Protein AF-A0A1T4RFJ2-F1 (afdb_monomer)

Secondary structure (DSSP, 8-state):
-EEEEETTTTEEEEE-TT-TTS-SS---SSS-BSS-BTTEEEEE-SSHHHHHHHHHHH-TT-EEEE-TT-

Radius of gyration: 10.74 Å; Cα contacts (8 Å, |Δi|>4): 131; chains: 1; bounding box: 20×26×27 Å

Mean predicted aligned error: 2.58 Å

Solvent-accessible surface area (backbone atoms only — not comparable to full-atom values): 3933 Å² total; per-residue (Å²): 63,39,29,38,38,33,52,87,78,41,32,27,38,40,34,51,81,83,34,84,84,62,64,87,75,75,52,44,95,42,30,26,66,78,46,78,37,80,52,11,20,35,35,84,31,90,48,68,69,54,42,52,50,51,43,39,74,78,37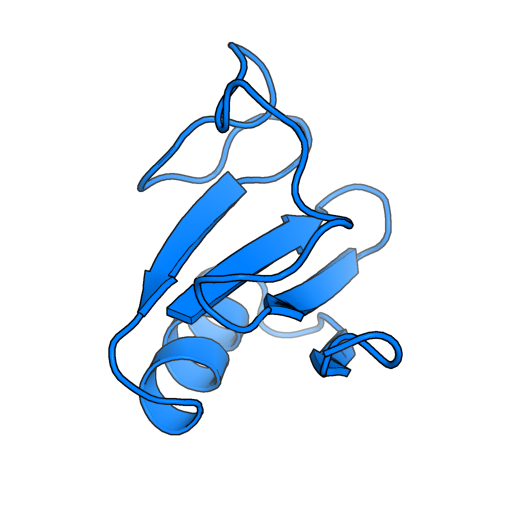,70,88,39,49,80,44,69,46,89,82,92

Organism: NCBI:txid1122188

Foldseek 3Di:
DKWWQFPVQLAIEDEDPPQPPQDPPAADQQAHEPDQHVGGYMYDDDDVVRSVVVSCVVRVPGHYYYPPRD

pLDDT: mean 94.24, std 3.61, range [80.44, 98.12]

Structure (mmCIF, N/CA/C/O backbone):
data_AF-A0A1T4RFJ2-F1
#
_entry.id   AF-A0A1T4RFJ2-F1
#
loop_
_atom_site.group_PDB
_atom_site.id
_atom_site.type_symbol
_atom_site.label_atom_id
_atom_site.label_alt_id
_atom_site.label_comp_id
_atom_site.label_asym_id
_atom_site.label_entity_id
_atom_site.label_seq_id
_atom_site.pdbx_PDB_ins_code
_atom_site.Cartn_x
_atom_site.Cartn_y
_atom_site.Cartn_z
_atom_site.occupancy
_atom_site.B_iso_or_equiv
_atom_site.auth_seq_id
_atom_site.auth_comp_id
_atom_site.auth_asym_id
_atom_site.auth_atom_id
_atom_site.pdbx_PDB_model_num
ATOM 1 N N . MET A 1 1 ? -5.012 -7.438 3.523 1.00 95.31 1 MET A N 1
ATOM 2 C CA . MET A 1 1 ? -3.745 -6.703 3.726 1.00 95.31 1 MET A CA 1
ATOM 3 C C . MET A 1 1 ? -3.832 -5.324 3.098 1.00 95.31 1 MET A C 1
ATOM 5 O O . MET A 1 1 ? -4.629 -5.112 2.183 1.00 95.31 1 MET A O 1
ATOM 9 N N . LEU A 1 2 ? -2.975 -4.400 3.539 1.00 97.00 2 LEU A N 1
ATOM 10 C CA . LEU A 1 2 ? -2.941 -3.031 3.033 1.00 97.00 2 LEU A CA 1
ATOM 11 C C . LEU A 1 2 ? -1.543 -2.663 2.525 1.00 97.00 2 LEU A C 1
ATOM 13 O O . LEU A 1 2 ? -0.558 -2.746 3.255 1.00 97.00 2 LEU A O 1
ATOM 17 N N . LEU A 1 3 ? -1.456 -2.249 1.266 1.00 97.62 3 LEU A N 1
ATOM 18 C CA . LEU A 1 3 ? -0.228 -1.780 0.636 1.00 97.62 3 LEU A CA 1
ATOM 19 C C . LEU A 1 3 ?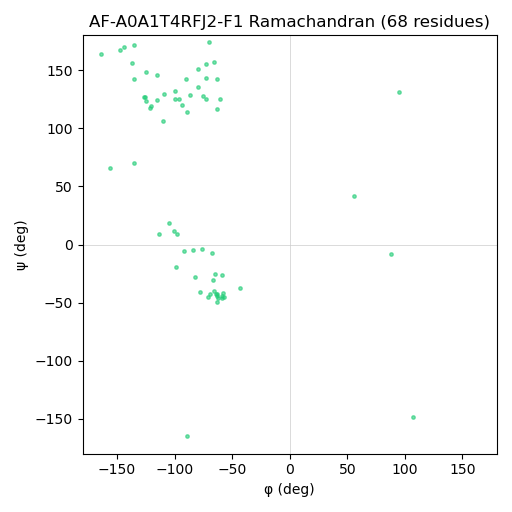 -0.163 -0.254 0.696 1.00 97.62 3 LEU A C 1
ATOM 21 O O . LEU A 1 3 ? -1.060 0.431 0.214 1.00 97.62 3 LEU A O 1
ATOM 25 N N . ASN A 1 4 ? 0.923 0.269 1.247 1.00 97.38 4 ASN A N 1
ATOM 26 C CA . ASN A 1 4 ? 1.293 1.671 1.158 1.00 97.38 4 ASN A CA 1
ATOM 27 C C . ASN A 1 4 ? 2.244 1.859 -0.023 1.00 97.38 4 ASN A C 1
ATOM 29 O O . ASN A 1 4 ? 3.325 1.287 0.006 1.00 97.38 4 ASN A O 1
ATOM 33 N N . ILE A 1 5 ? 1.904 2.677 -1.012 1.00 96.44 5 ILE A N 1
ATOM 34 C CA . ILE A 1 5 ? 2.883 3.192 -1.973 1.00 96.44 5 ILE A CA 1
ATOM 35 C C . ILE A 1 5 ? 3.271 4.603 -1.546 1.00 96.44 5 ILE A C 1
ATOM 37 O O . ILE A 1 5 ? 2.415 5.469 -1.368 1.00 96.44 5 ILE A O 1
ATOM 41 N N . ASP A 1 6 ? 4.566 4.840 -1.379 1.00 94.88 6 ASP A N 1
ATOM 42 C CA . ASP A 1 6 ? 5.166 6.122 -1.040 1.00 94.88 6 ASP A CA 1
ATOM 43 C C . ASP A 1 6 ? 5.955 6.668 -2.231 1.00 94.88 6 ASP A C 1
ATOM 45 O O . ASP A 1 6 ? 7.025 6.170 -2.593 1.00 94.88 6 ASP A O 1
ATOM 49 N N . ARG A 1 7 ? 5.394 7.692 -2.880 1.00 92.12 7 ARG A N 1
ATOM 50 C CA . ARG A 1 7 ? 5.986 8.266 -4.092 1.00 92.12 7 ARG A CA 1
ATOM 51 C C . ARG A 1 7 ? 7.277 9.049 -3.793 1.00 92.12 7 ARG A C 1
ATOM 53 O O . ARG A 1 7 ? 8.245 8.826 -4.522 1.00 92.12 7 ARG A O 1
ATOM 60 N N . PRO A 1 8 ? 7.348 9.917 -2.759 1.00 92.38 8 PRO A N 1
ATOM 61 C CA . PRO A 1 8 ? 8.589 10.608 -2.400 1.00 92.38 8 PRO A CA 1
ATOM 62 C C . PRO A 1 8 ? 9.746 9.665 -2.057 1.00 92.38 8 PRO A C 1
ATOM 64 O O . PRO A 1 8 ? 10.859 9.874 -2.536 1.00 92.38 8 PRO A O 1
ATOM 67 N N . LEU A 1 9 ? 9.485 8.615 -1.270 1.00 91.94 9 LEU A N 1
ATOM 68 C CA . LEU A 1 9 ? 10.508 7.644 -0.868 1.00 91.94 9 LEU A CA 1
ATOM 69 C C . LEU A 1 9 ? 10.751 6.548 -1.901 1.00 91.94 9 LEU A C 1
ATOM 71 O O . LEU A 1 9 ? 11.658 5.739 -1.724 1.00 91.94 9 LEU A O 1
ATOM 75 N N . ARG A 1 10 ? 9.969 6.525 -2.985 1.00 93.19 10 ARG A N 1
ATOM 76 C CA . ARG A 1 10 ? 10.084 5.534 -4.055 1.00 93.19 10 ARG A CA 1
ATOM 77 C C . ARG A 1 10 ? 9.986 4.100 -3.532 1.00 93.19 10 ARG A C 1
ATOM 79 O O . ARG A 1 10 ? 10.729 3.225 -3.972 1.00 93.19 10 ARG A O 1
ATOM 86 N N . SER A 1 11 ? 9.073 3.863 -2.598 1.00 96.19 11 SER A N 1
ATOM 87 C CA . SER A 1 11 ? 8.936 2.573 -1.929 1.00 96.19 11 SER A CA 1
ATOM 88 C C . SER A 1 11 ? 7.479 2.149 -1.784 1.00 96.19 11 SER A C 1
ATOM 90 O O . SER A 1 11 ? 6.561 2.966 -1.797 1.00 96.19 11 SER A O 1
ATOM 92 N N . ALA A 1 12 ? 7.265 0.847 -1.662 1.00 97.44 12 ALA A N 1
ATOM 93 C CA . ALA A 1 12 ? 5.984 0.234 -1.384 1.00 97.44 12 ALA A CA 1
ATOM 94 C C . ALA A 1 12 ? 6.121 -0.671 -0.154 1.00 97.44 12 ALA A C 1
ATOM 96 O O . ALA A 1 12 ? 6.993 -1.534 -0.120 1.00 97.44 12 ALA A O 1
ATOM 97 N N . THR A 1 13 ? 5.265 -0.492 0.848 1.00 97.69 13 THR A N 1
ATOM 98 C CA . THR A 1 13 ? 5.303 -1.240 2.109 1.00 97.69 13 THR A CA 1
ATOM 99 C C . THR A 1 13 ? 3.998 -1.994 2.312 1.00 97.69 13 THR A C 1
ATOM 101 O O . THR A 1 13 ? 2.931 -1.388 2.399 1.00 97.69 13 THR A O 1
ATOM 104 N N . LEU A 1 14 ? 4.069 -3.321 2.402 1.00 98.12 14 LEU A N 1
ATOM 105 C CA . LEU A 1 14 ? 2.921 -4.181 2.684 1.00 98.12 14 LEU A CA 1
ATOM 106 C C . LEU A 1 14 ? 2.711 -4.334 4.196 1.00 98.12 14 LEU A C 1
ATOM 108 O O . LEU A 1 14 ? 3.638 -4.702 4.920 1.00 98.12 14 LEU A O 1
ATOM 112 N N . HIS A 1 15 ? 1.486 -4.090 4.653 1.00 97.94 15 HIS A N 1
ATOM 113 C CA . HIS A 1 15 ? 1.052 -4.230 6.040 1.00 97.94 15 HIS A CA 1
ATOM 114 C C . HIS A 1 15 ? -0.014 -5.327 6.192 1.00 97.94 15 HIS A C 1
ATOM 116 O O . HIS A 1 15 ? -0.877 -5.499 5.323 1.00 97.94 15 HIS A O 1
ATOM 122 N N . ALA A 1 16 ? 0.015 -6.026 7.329 1.00 95.38 16 ALA A N 1
ATOM 123 C CA . ALA A 1 16 ? -1.097 -6.851 7.795 1.00 95.38 16 ALA A CA 1
ATOM 124 C C . ALA A 1 16 ? -2.320 -5.981 8.142 1.00 95.38 16 ALA A C 1
ATOM 126 O O . ALA A 1 16 ? -2.185 -4.784 8.412 1.00 95.38 16 ALA A O 1
ATOM 127 N N . ASP A 1 17 ? -3.513 -6.578 8.125 1.00 86.75 17 ASP A N 1
ATOM 128 C CA . ASP A 1 17 ? -4.782 -5.855 8.314 1.00 86.75 17 ASP A CA 1
ATOM 129 C C . ASP A 1 17 ? -4.932 -5.233 9.713 1.00 86.75 17 ASP A C 1
ATOM 131 O O . ASP A 1 17 ? -5.609 -4.220 9.881 1.00 86.75 17 ASP A O 1
ATOM 135 N N . ASP A 1 18 ? -4.256 -5.795 10.712 1.00 90.62 18 ASP A N 1
ATOM 136 C CA . ASP A 1 18 ? -4.247 -5.357 12.108 1.00 90.62 18 ASP A CA 1
ATOM 137 C C . ASP A 1 18 ? -3.003 -4.529 12.483 1.00 90.62 18 ASP A C 1
ATOM 139 O O . ASP A 1 18 ? -2.773 -4.231 13.658 1.00 90.62 18 ASP A O 1
ATOM 143 N N . CYS A 1 19 ? -2.205 -4.096 11.501 1.00 94.94 19 CYS A N 1
ATOM 144 C CA . CYS A 1 19 ? -0.973 -3.363 11.768 1.00 94.94 19 CYS A CA 1
ATOM 145 C C . CYS A 1 19 ? -1.229 -2.017 12.470 1.00 94.94 19 CYS A C 1
ATOM 147 O O . CYS A 1 19 ? -1.759 -1.063 11.894 1.00 94.94 19 CYS A O 1
ATOM 149 N N . ASN A 1 20 ? -0.720 -1.885 13.697 1.00 94.62 20 ASN A N 1
ATOM 150 C CA . ASN A 1 20 ? -0.825 -0.665 14.510 1.00 94.62 20 ASN A CA 1
ATOM 151 C C . ASN A 1 20 ? -0.033 0.538 13.964 1.00 94.62 20 ASN A C 1
ATOM 153 O O . ASN A 1 20 ? -0.137 1.639 14.501 1.00 94.62 20 ASN A O 1
ATOM 157 N N . ARG A 1 21 ? 0.787 0.343 12.923 1.00 93.25 21 ARG A N 1
ATOM 158 C CA . ARG A 1 21 ? 1.547 1.414 12.256 1.00 93.25 21 ARG A CA 1
ATOM 159 C C . ARG A 1 21 ? 0.806 2.028 11.069 1.00 93.25 21 ARG A C 1
ATOM 161 O O . ARG A 1 21 ? 1.295 3.008 10.513 1.00 93.25 21 ARG A O 1
ATOM 168 N N . ILE A 1 22 ? -0.350 1.484 10.686 1.00 93.56 22 ILE A N 1
ATOM 169 C CA . ILE A 1 22 ? -1.207 2.096 9.671 1.00 93.56 22 ILE A CA 1
ATOM 170 C C . ILE A 1 22 ? -1.874 3.341 10.287 1.00 93.56 22 ILE A C 1
ATOM 172 O O . ILE A 1 22 ? -2.509 3.227 11.341 1.00 93.56 22 ILE A O 1
ATOM 176 N N . PRO A 1 23 ? -1.751 4.531 9.667 1.00 90.75 23 PRO A N 1
ATOM 177 C CA . PRO A 1 23 ? -2.418 5.733 10.151 1.00 90.75 23 PRO A CA 1
ATOM 178 C C . PRO A 1 23 ? -3.942 5.576 10.089 1.00 90.75 23 PRO A C 1
ATOM 180 O O . PRO A 1 23 ? -4.484 4.982 9.157 1.00 90.75 23 PRO A O 1
ATOM 183 N N . LYS A 1 24 ? -4.636 6.123 11.091 1.00 90.25 24 LYS A N 1
ATOM 184 C CA . LYS A 1 24 ? -6.101 6.115 11.181 1.00 90.25 24 LYS A CA 1
ATOM 185 C C . LYS A 1 24 ? -6.597 7.569 11.251 1.00 90.25 24 LYS A C 1
ATOM 187 O O . LYS A 1 24 ? -6.241 8.251 12.212 1.00 90.25 24 LYS A O 1
ATOM 192 N N . PRO A 1 25 ? -7.393 8.053 10.277 1.00 90.12 25 PRO A N 1
ATOM 193 C CA . PRO A 1 25 ? -7.944 7.316 9.135 1.00 90.12 25 PRO A CA 1
ATOM 194 C C . PRO A 1 25 ? -6.898 6.983 8.055 1.00 90.12 25 PRO A C 1
ATOM 196 O O . PRO A 1 25 ? -5.890 7.674 7.911 1.00 90.12 25 PRO A O 1
ATOM 199 N N . VAL A 1 26 ? -7.172 5.924 7.285 1.00 92.69 26 VAL A N 1
ATOM 200 C CA . VAL A 1 26 ? -6.430 5.602 6.058 1.00 92.69 26 VAL A CA 1
ATOM 201 C C . VAL A 1 26 ? -6.958 6.488 4.936 1.00 92.69 26 VAL A C 1
ATOM 203 O O . VAL A 1 26 ? -8.170 6.614 4.770 1.00 92.69 26 VAL A O 1
ATOM 206 N N . GLY A 1 27 ? -6.052 7.058 4.145 1.00 93.69 27 GLY A N 1
ATOM 207 C CA . GLY A 1 27 ? -6.415 7.941 3.043 1.00 93.69 27 GLY A CA 1
ATOM 208 C C . GLY A 1 27 ? -6.393 9.418 3.427 1.00 93.69 27 GLY A C 1
ATOM 209 O O . GLY A 1 27 ? -6.962 9.837 4.431 1.00 93.69 27 GLY A O 1
ATOM 210 N N . THR A 1 28 ? -5.747 10.225 2.595 1.00 94.31 28 THR A N 1
ATOM 211 C CA . THR A 1 28 ? -5.804 11.693 2.642 1.00 94.31 28 THR A CA 1
ATOM 212 C C . THR A 1 28 ? -5.980 12.233 1.225 1.00 94.31 28 THR A C 1
ATOM 214 O O . THR A 1 28 ? -5.828 11.486 0.261 1.00 94.31 28 THR A O 1
ATOM 217 N N . GLN A 1 29 ? -6.223 13.539 1.069 1.00 95.00 29 GLN A N 1
ATOM 218 C CA . GLN A 1 29 ? -6.305 14.150 -0.268 1.00 95.00 29 GLN A CA 1
ATOM 219 C C . GLN A 1 29 ? -5.020 13.968 -1.099 1.00 95.00 29 GLN A C 1
ATOM 221 O O . GLN A 1 29 ? -5.061 13.997 -2.323 1.00 95.00 29 GLN A O 1
ATOM 226 N N . TYR A 1 30 ? -3.867 13.812 -0.438 1.00 94.00 30 TYR A N 1
ATOM 227 C CA . TYR A 1 30 ? -2.572 13.656 -1.102 1.00 94.00 30 TYR A CA 1
ATOM 228 C C . TYR A 1 30 ? -2.130 12.197 -1.196 1.00 94.00 30 TYR A C 1
ATOM 230 O O . TYR A 1 30 ? -1.287 11.876 -2.031 1.00 94.00 30 TYR A O 1
ATOM 238 N N . LYS A 1 31 ? -2.712 11.323 -0.370 1.00 95.62 31 LYS A N 1
ATOM 239 C CA . LYS A 1 31 ? -2.431 9.891 -0.318 1.00 95.62 31 LYS A CA 1
ATOM 240 C C . LYS A 1 31 ? -3.746 9.103 -0.229 1.00 95.62 31 LYS A C 1
ATOM 242 O O . LYS A 1 31 ? -4.069 8.609 0.854 1.00 95.62 31 LYS A O 1
ATOM 247 N N . PRO A 1 32 ? -4.544 9.069 -1.310 1.00 96.69 32 PRO A N 1
ATO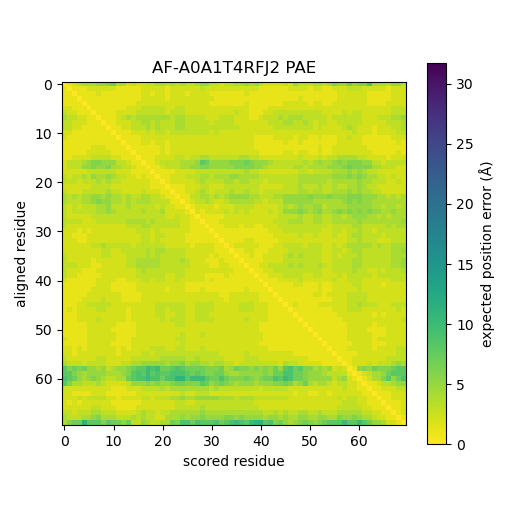M 248 C CA . PRO A 1 32 ? -5.886 8.490 -1.319 1.00 96.69 32 PRO A CA 1
ATOM 249 C C . PRO A 1 32 ? -5.870 6.959 -1.206 1.00 96.69 32 PRO A C 1
ATOM 251 O O . PRO A 1 32 ? -4.815 6.320 -1.187 1.00 96.69 32 PRO A O 1
ATOM 254 N N . VAL A 1 33 ? -7.064 6.372 -1.095 1.00 96.50 33 VAL A N 1
ATOM 255 C CA . VAL A 1 33 ? -7.278 4.919 -1.098 1.00 96.50 33 VAL A CA 1
ATOM 256 C C . VAL A 1 33 ? -7.724 4.480 -2.490 1.00 96.50 33 VAL A C 1
ATOM 258 O O . VAL A 1 33 ? -8.648 5.061 -3.045 1.00 96.50 33 VAL A O 1
ATOM 261 N N . GLY A 1 34 ? -7.104 3.430 -3.025 1.00 95.25 34 GLY A N 1
ATOM 262 C CA . GLY A 1 34 ? -7.459 2.808 -4.303 1.00 95.25 34 GLY A CA 1
ATOM 263 C C . GLY A 1 34 ? -6.785 3.420 -5.532 1.00 95.25 34 GLY A C 1
ATOM 264 O O . GLY A 1 34 ? -6.881 2.841 -6.608 1.00 95.25 34 GLY A O 1
ATOM 265 N N . GLU A 1 35 ? -6.077 4.539 -5.381 1.00 94.81 35 GLU A N 1
ATOM 266 C CA . GLU A 1 35 ? -5.383 5.231 -6.470 1.00 94.81 35 GLU A CA 1
ATOM 267 C C . GLU A 1 35 ? -4.092 5.911 -5.983 1.00 94.81 35 GLU A C 1
ATOM 269 O O . GLU A 1 35 ? -3.858 6.055 -4.779 1.00 94.81 35 GLU A O 1
ATOM 274 N N . LEU A 1 36 ? -3.241 6.344 -6.919 1.00 93.94 36 LEU A N 1
ATOM 275 C CA . LEU A 1 36 ? -2.038 7.120 -6.617 1.00 93.94 36 LEU A CA 1
ATOM 276 C C . LEU A 1 36 ? -2.313 8.631 -6.610 1.00 93.94 36 LEU A C 1
ATOM 278 O O . LEU A 1 36 ? -2.505 9.251 -7.655 1.00 93.94 36 LEU A O 1
ATOM 282 N N . GLY A 1 37 ? -2.186 9.251 -5.439 1.00 94.31 37 GLY A N 1
ATOM 283 C CA . GLY A 1 37 ? -2.136 10.701 -5.272 1.00 94.31 37 GLY A CA 1
ATOM 284 C C . GLY A 1 37 ? -0.720 11.279 -5.346 1.00 94.31 37 GLY A C 1
ATOM 285 O O . GLY A 1 37 ? 0.238 10.638 -5.789 1.00 94.31 37 GLY A O 1
ATOM 286 N N . ARG A 1 38 ? -0.576 12.528 -4.888 1.00 94.06 38 ARG A N 1
ATOM 287 C CA . ARG A 1 38 ? 0.700 13.265 -4.864 1.00 94.06 38 ARG A CA 1
ATOM 288 C C . ARG A 1 38 ? 1.779 12.551 -4.041 1.00 94.06 38 ARG A C 1
ATOM 290 O O . ARG A 1 38 ? 2.897 12.408 -4.530 1.00 94.06 38 ARG A O 1
ATOM 297 N N . ASP A 1 39 ? 1.426 12.076 -2.848 1.00 94.69 39 ASP A N 1
ATOM 298 C CA . ASP A 1 39 ? 2.337 11.452 -1.874 1.00 94.69 39 ASP A CA 1
ATOM 299 C C . ASP A 1 39 ? 2.295 9.910 -1.944 1.00 94.69 39 ASP A C 1
ATOM 301 O O . ASP A 1 39 ? 2.865 9.197 -1.110 1.00 94.69 39 ASP A O 1
ATOM 305 N N . GLY A 1 40 ? 1.615 9.379 -2.963 1.00 95.62 40 GLY A N 1
ATOM 306 C CA . GLY A 1 40 ? 1.398 7.955 -3.178 1.00 95.62 40 GLY A CA 1
ATOM 307 C C . GLY A 1 40 ? -0.041 7.532 -2.887 1.00 95.62 40 GLY A C 1
ATOM 308 O O . GLY A 1 40 ? -0.961 8.319 -3.092 1.00 95.62 40 GLY A O 1
ATOM 309 N N . GLY A 1 41 ? -0.254 6.302 -2.421 1.00 96.56 41 GLY A N 1
ATOM 310 C CA . GLY A 1 41 ? -1.603 5.762 -2.237 1.00 96.56 41 GLY A CA 1
ATOM 311 C C . GLY A 1 41 ? -1.663 4.530 -1.346 1.00 96.56 41 GLY A C 1
ATOM 312 O O . GLY A 1 41 ? -0.646 3.887 -1.083 1.00 96.56 41 GLY A O 1
ATOM 313 N N . TRP A 1 42 ? -2.866 4.213 -0.881 1.00 97.19 42 TRP A N 1
ATO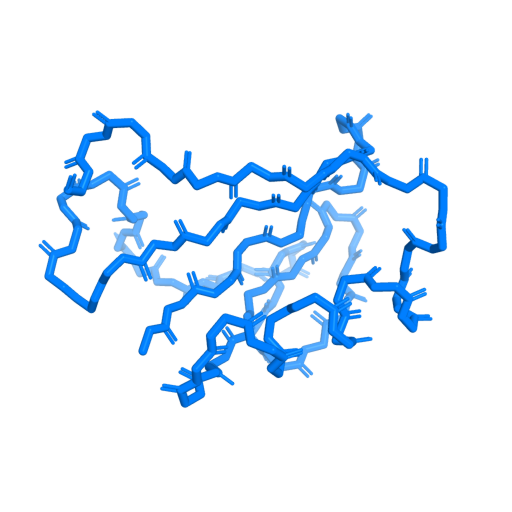M 314 C CA . TRP A 1 42 ? -3.167 3.014 -0.103 1.00 97.19 42 TRP A CA 1
ATOM 315 C C . TRP A 1 42 ? -3.999 2.040 -0.932 1.00 97.19 42 TRP A C 1
ATOM 317 O O . TRP A 1 42 ? -5.039 2.420 -1.460 1.00 97.19 42 TRP A O 1
ATOM 327 N N . PHE A 1 43 ? -3.598 0.774 -1.005 1.00 97.06 43 PHE A N 1
ATOM 328 C CA . PHE A 1 43 ? -4.272 -0.235 -1.823 1.00 97.06 43 PHE A CA 1
ATOM 329 C C . PHE A 1 43 ? -4.634 -1.454 -0.985 1.00 97.06 43 PHE A C 1
ATOM 331 O O . PHE A 1 43 ? -3.782 -2.043 -0.320 1.00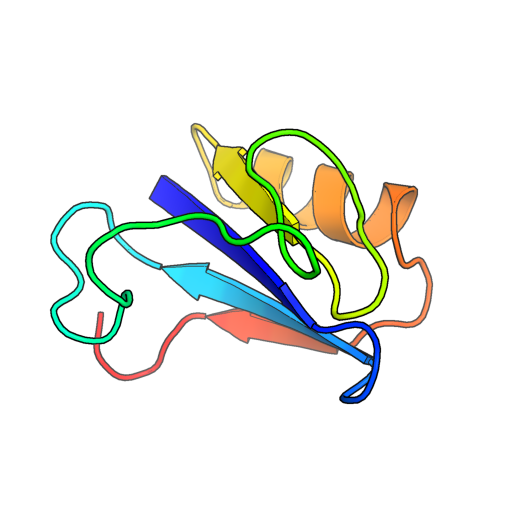 97.06 43 PHE A O 1
ATOM 338 N N . THR A 1 44 ? -5.903 -1.851 -1.033 1.00 96.94 44 THR A N 1
ATOM 339 C CA . THR A 1 44 ? -6.330 -3.121 -0.437 1.00 96.94 44 THR A CA 1
ATOM 340 C C . THR A 1 44 ? -5.876 -4.258 -1.340 1.00 96.94 44 THR A C 1
ATOM 342 O O . THR A 1 44 ? -6.140 -4.241 -2.541 1.00 96.94 44 THR A O 1
ATOM 345 N N . VAL A 1 45 ? -5.188 -5.238 -0.763 1.00 97.12 45 VAL A N 1
ATOM 346 C CA . VAL A 1 45 ? -4.640 -6.388 -1.489 1.00 97.12 45 VAL A CA 1
ATOM 347 C C . VAL A 1 45 ? -4.912 -7.678 -0.719 1.00 97.12 45 VAL A C 1
ATOM 349 O O . VAL A 1 45 ? -4.876 -7.713 0.515 1.00 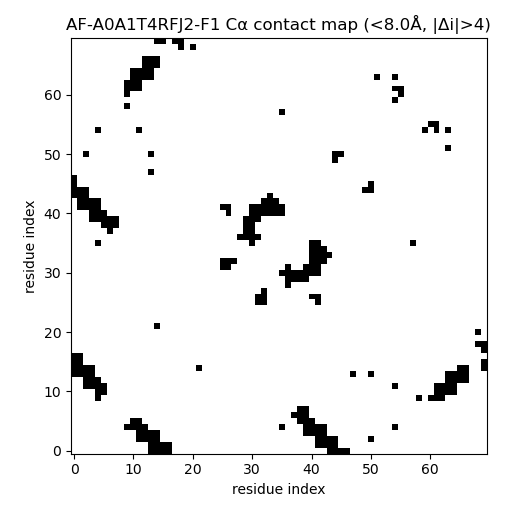97.12 45 VAL A O 1
ATOM 352 N N . ALA A 1 46 ? -5.209 -8.742 -1.458 1.00 96.75 46 ALA A N 1
ATOM 353 C CA . ALA A 1 46 ? -5.532 -10.060 -0.929 1.00 96.75 46 ALA A CA 1
ATOM 354 C C . ALA A 1 46 ? -4.278 -10.820 -0.485 1.00 96.75 46 ALA A C 1
ATOM 356 O O . ALA A 1 46 ? -4.279 -11.463 0.561 1.00 96.75 46 ALA A O 1
ATOM 357 N N . ASP A 1 47 ? -3.203 -10.730 -1.269 1.00 96.31 47 ASP A N 1
ATOM 358 C CA . ASP A 1 47 ? -1.950 -11.441 -1.038 1.00 96.31 47 ASP A CA 1
ATOM 359 C C . ASP A 1 47 ? -0.728 -10.583 -1.435 1.00 96.31 47 ASP A C 1
ATOM 361 O O . ASP A 1 47 ? -0.843 -9.506 -2.030 1.00 96.31 47 ASP A O 1
ATOM 365 N N . GLU A 1 48 ? 0.474 -11.040 -1.079 1.00 96.56 48 GLU A N 1
ATOM 366 C CA . GLU A 1 48 ? 1.707 -10.328 -1.425 1.00 96.56 48 GLU A CA 1
ATOM 367 C C . GLU A 1 48 ? 1.976 -10.313 -2.929 1.00 96.56 48 GLU A C 1
ATOM 369 O O . GLU A 1 48 ? 2.572 -9.367 -3.443 1.00 96.56 48 GLU A O 1
ATOM 374 N N . ARG A 1 49 ? 1.541 -11.343 -3.657 1.00 97.31 49 ARG A N 1
ATOM 375 C CA . ARG A 1 49 ? 1.717 -11.395 -5.108 1.00 97.31 49 ARG A CA 1
ATOM 376 C C . ARG A 1 49 ? 0.947 -10.246 -5.761 1.00 97.31 49 ARG A C 1
ATOM 378 O O . ARG A 1 49 ? 1.508 -9.553 -6.606 1.00 97.31 49 ARG A O 1
ATOM 385 N N . GLN A 1 50 ? -0.288 -9.998 -5.330 1.00 97.75 50 GLN A N 1
ATOM 386 C CA . GLN A 1 50 ? -1.076 -8.845 -5.748 1.00 97.75 50 GLN A CA 1
ATOM 387 C C . GLN A 1 50 ? -0.413 -7.539 -5.305 1.00 97.75 50 GLN A C 1
ATOM 389 O O . GLN A 1 50 ? -0.322 -6.614 -6.106 1.00 97.75 50 GLN A O 1
ATOM 394 N N . ALA A 1 51 ? 0.111 -7.470 -4.078 1.00 97.31 51 ALA A N 1
ATOM 395 C CA . ALA A 1 51 ? 0.828 -6.289 -3.599 1.00 97.31 51 ALA A CA 1
ATOM 396 C C . ALA A 1 51 ? 2.023 -5.923 -4.494 1.00 97.31 51 ALA A C 1
ATOM 398 O O . ALA A 1 51 ? 2.187 -4.765 -4.871 1.00 97.31 51 ALA A O 1
ATOM 399 N N . ARG A 1 52 ? 2.832 -6.914 -4.880 1.00 96.75 52 ARG A N 1
ATOM 400 C CA . ARG A 1 52 ? 3.966 -6.727 -5.794 1.00 96.75 52 ARG A CA 1
ATOM 401 C C . ARG A 1 52 ? 3.513 -6.325 -7.193 1.00 96.75 52 ARG A C 1
ATOM 403 O O . ARG A 1 52 ? 4.142 -5.461 -7.791 1.00 96.75 52 ARG A O 1
ATOM 410 N N . ALA A 1 53 ? 2.427 -6.913 -7.698 1.00 96.50 53 ALA A N 1
ATOM 411 C CA . ALA A 1 53 ? 1.866 -6.547 -8.997 1.00 96.50 53 ALA A CA 1
ATOM 412 C C . ALA A 1 53 ? 1.396 -5.084 -9.023 1.00 96.50 53 ALA A C 1
ATOM 414 O O . ALA A 1 53 ? 1.743 -4.357 -9.950 1.00 96.50 53 ALA A O 1
ATOM 415 N N . VAL A 1 54 ? 0.679 -4.636 -7.984 1.00 96.00 54 VAL A N 1
ATOM 416 C CA . VAL A 1 54 ? 0.253 -3.234 -7.838 1.00 96.00 54 VAL A CA 1
ATOM 417 C C . VAL A 1 54 ? 1.470 -2.318 -7.707 1.00 96.00 54 VAL A C 1
ATOM 419 O O . VAL A 1 54 ? 1.585 -1.357 -8.456 1.00 96.00 54 VAL A O 1
ATOM 422 N N . ALA A 1 55 ? 2.423 -2.643 -6.828 1.00 95.69 55 ALA A N 1
ATOM 423 C CA . ALA A 1 55 ? 3.640 -1.849 -6.656 1.00 95.69 55 ALA A CA 1
ATOM 424 C C . ALA A 1 55 ? 4.439 -1.707 -7.962 1.00 95.69 55 ALA A C 1
ATOM 426 O O . ALA A 1 55 ? 4.907 -0.619 -8.272 1.00 95.69 55 ALA A O 1
ATOM 427 N N . HIS A 1 56 ? 4.559 -2.779 -8.748 1.00 94.38 56 HIS A N 1
ATOM 428 C CA . HIS A 1 56 ? 5.248 -2.750 -10.035 1.00 94.38 56 HIS A CA 1
ATOM 429 C C . HIS A 1 56 ? 4.484 -1.946 -11.097 1.00 94.38 56 HIS A C 1
ATOM 431 O O . HIS A 1 56 ? 5.101 -1.194 -11.845 1.00 94.38 56 HIS A O 1
ATOM 437 N N . ALA A 1 57 ? 3.157 -2.094 -11.180 1.00 92.62 57 ALA A N 1
ATOM 438 C CA . ALA A 1 57 ? 2.332 -1.362 -12.145 1.00 92.62 57 ALA A CA 1
ATOM 439 C C . ALA A 1 57 ? 2.352 0.151 -11.886 1.00 92.62 57 ALA A C 1
ATOM 441 O O . ALA A 1 57 ? 2.493 0.945 -12.811 1.00 92.62 57 ALA A O 1
ATOM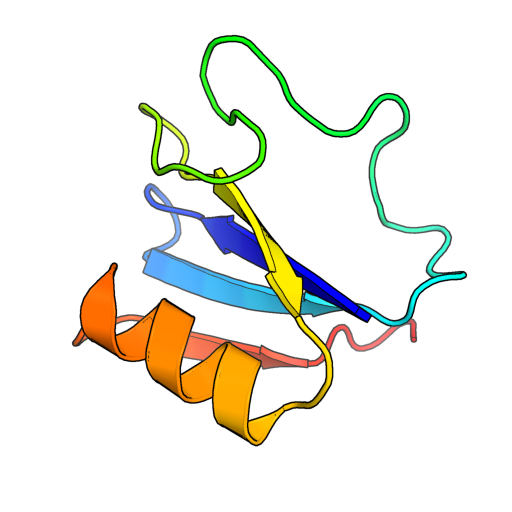 442 N N . GLU A 1 58 ? 2.252 0.532 -10.617 1.00 88.88 58 GLU A N 1
ATOM 443 C CA . GLU A 1 58 ? 2.199 1.924 -10.179 1.00 88.88 58 GLU A CA 1
ATOM 444 C C . GLU A 1 58 ? 3.594 2.560 -10.076 1.00 88.88 58 GLU A C 1
ATOM 446 O O . GLU A 1 58 ? 3.750 3.779 -10.195 1.00 88.88 58 GLU A O 1
ATOM 451 N N . PHE A 1 59 ? 4.623 1.746 -9.812 1.00 81.50 59 PHE A N 1
ATOM 452 C CA . PHE A 1 59 ? 5.958 2.225 -9.477 1.00 81.50 59 PHE A CA 1
ATOM 453 C C . PHE A 1 59 ? 7.066 1.194 -9.788 1.00 81.50 59 PHE A C 1
ATOM 455 O O . PHE A 1 59 ? 7.770 0.723 -8.898 1.00 81.50 59 PHE A O 1
ATOM 462 N N . GLU A 1 60 ? 7.267 0.885 -11.076 1.00 80.44 60 GLU A N 1
ATOM 463 C CA . GLU A 1 60 ? 8.167 -0.164 -11.618 1.00 80.44 60 GLU A CA 1
ATOM 464 C C . GLU A 1 60 ? 9.559 -0.252 -10.959 1.00 80.44 60 GLU A C 1
ATOM 466 O O . GLU A 1 60 ? 10.097 -1.337 -10.756 1.00 80.44 60 GLU A O 1
ATOM 471 N N . ARG A 1 61 ? 10.153 0.894 -10.606 1.00 85.31 61 ARG A N 1
ATOM 472 C CA . ARG A 1 61 ? 11.505 0.988 -10.020 1.00 85.31 61 ARG A CA 1
ATOM 473 C C . ARG A 1 61 ? 11.507 1.279 -8.517 1.00 85.31 61 ARG A C 1
ATOM 475 O O . ARG A 1 61 ? 12.490 1.819 -8.012 1.00 85.31 61 ARG A O 1
ATOM 482 N N . GLY A 1 62 ? 10.389 1.049 -7.839 1.00 87.94 62 GLY A N 1
ATOM 483 C CA . GLY A 1 62 ? 10.263 1.227 -6.399 1.00 87.94 62 GLY A CA 1
ATOM 484 C C . GLY A 1 62 ? 10.837 0.064 -5.612 1.00 87.94 62 GLY A C 1
ATOM 485 O O . GLY A 1 62 ? 10.808 -1.082 -6.057 1.00 87.94 62 GLY A O 1
ATOM 486 N N . GLU A 1 63 ? 11.317 0.348 -4.408 1.00 95.81 63 GLU A N 1
ATOM 487 C CA . GLU A 1 63 ? 11.623 -0.714 -3.457 1.00 95.81 63 GLU A CA 1
ATOM 488 C C . GLU A 1 63 ? 10.330 -1.325 -2.911 1.00 95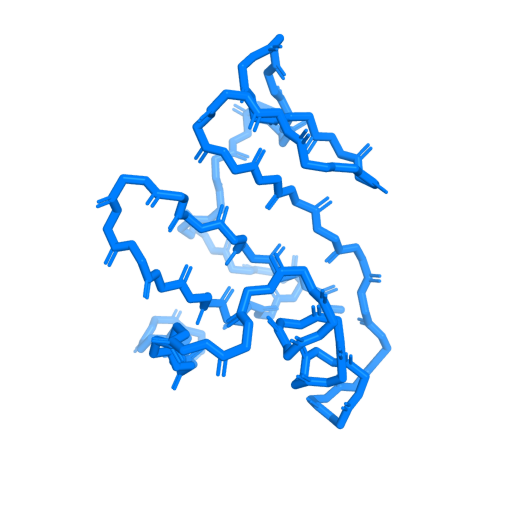.81 63 GLU A C 1
ATOM 490 O O . GLU A 1 63 ? 9.362 -0.611 -2.662 1.00 95.81 63 GLU A O 1
ATOM 495 N N . PHE A 1 64 ? 10.312 -2.637 -2.686 1.00 96.88 64 PHE A N 1
ATOM 496 C CA . PHE A 1 64 ? 9.186 -3.317 -2.053 1.00 96.88 64 PHE A CA 1
ATOM 497 C C . PHE A 1 64 ? 9.613 -3.896 -0.710 1.00 96.88 64 PHE A C 1
ATOM 499 O O . PHE A 1 64 ? 10.520 -4.726 -0.642 1.00 96.88 64 PHE A O 1
ATOM 506 N N . HIS A 1 65 ? 8.894 -3.519 0.338 1.00 96.12 65 HIS A N 1
ATOM 507 C CA . HIS A 1 65 ? 9.163 -3.898 1.714 1.00 96.12 65 HIS A CA 1
ATOM 508 C C . HIS A 1 65 ? 7.935 -4.551 2.340 1.00 96.12 65 HIS A C 1
ATOM 510 O O . HIS A 1 65 ? 6.790 -4.200 2.055 1.00 96.12 65 HIS A O 1
ATOM 516 N N . ARG A 1 66 ? 8.170 -5.482 3.263 1.00 96.88 66 ARG A N 1
ATOM 517 C CA . ARG A 1 66 ? 7.161 -5.853 4.259 1.00 96.88 66 ARG A CA 1
ATOM 518 C C . ARG A 1 66 ? 7.346 -4.953 5.471 1.00 96.88 66 ARG A C 1
ATOM 520 O O . ARG A 1 66 ? 8.478 -4.647 5.848 1.00 96.88 66 ARG A O 1
ATOM 527 N N . CYS A 1 67 ? 6.252 -4.536 6.093 1.00 96.12 67 CYS A N 1
ATOM 528 C CA . CYS A 1 67 ? 6.333 -3.830 7.360 1.00 96.12 67 CYS A CA 1
ATOM 529 C C . CYS A 1 67 ? 7.006 -4.733 8.407 1.00 96.12 67 CYS A C 1
ATOM 531 O O . CYS A 1 67 ? 6.554 -5.845 8.653 1.00 96.12 67 CYS A O 1
ATOM 533 N N . GLN A 1 68 ? 8.071 -4.242 9.042 1.00 94.94 68 GLN A N 1
ATOM 534 C CA . GLN A 1 68 ? 8.843 -4.992 10.046 1.00 94.94 68 GLN 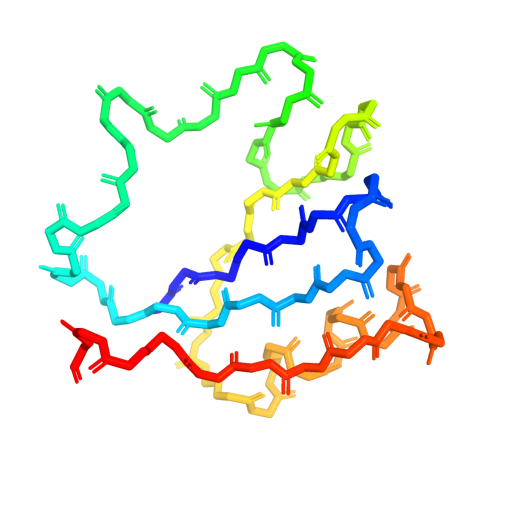A CA 1
ATOM 535 C C . GLN A 1 68 ? 8.144 -5.088 11.416 1.00 94.94 68 GLN A C 1
ATOM 537 O O . GLN A 1 68 ? 8.670 -5.701 12.337 1.00 94.94 68 GLN A O 1
ATOM 542 N N . PHE A 1 69 ? 6.987 -4.438 11.560 1.00 91.88 69 PHE A N 1
ATOM 543 C CA . PHE A 1 69 ? 6.186 -4.398 12.787 1.00 91.88 69 PHE A CA 1
ATOM 544 C C . PHE A 1 69 ? 4.839 -5.119 12.631 1.00 91.88 69 PHE A C 1
ATOM 546 O O . PHE A 1 69 ? 3.960 -4.932 13.472 1.00 91.88 69 PHE A O 1
ATOM 553 N N . CYS A 1 70 ? 4.657 -5.833 11.516 1.00 88.44 70 CYS A N 1
ATOM 554 C CA . CYS A 1 70 ? 3.553 -6.767 11.307 1.00 88.44 70 CYS A CA 1
ATOM 555 C C . CYS A 1 70 ? 3.969 -8.170 11.739 1.00 88.44 70 CYS A C 1
ATOM 557 O O . CYS A 1 70 ? 5.180 -8.471 11.643 1.00 88.44 70 CYS A O 1
#

Sequence (70 aa):
MLLNIDRPLRSATLHADDCNRIPKPVGTQYKPVGELGRDGGWFTVADERQARAVAHAEFERGEFHRCQFC

Nearest PDB structures (foldseek):
  4v8m-assembly1_Bp  TM=2.986E-01  e=8.345E+00  Trypanosoma brucei brucei TREU927